Protein AF-A0A6G1YXM5-F1 (afdb_monomer)

Sequence (103 aa):
MVIELDIRIPTVDPIKCIARIANQINLNQKIKQKAIKIMNAAIKSALSAGKSPMGLAASTLYLSCLINGCNNMGQTVFAQTAGVTEVTIRNICKNLRNHLDLS

Structure (mmCIF, N/CA/C/O backbone):
data_AF-A0A6G1YXM5-F1
#
_entry.id   AF-A0A6G1YXM5-F1
#
loop_
_atom_site.group_PDB
_atom_site.id
_atom_site.type_symbol
_atom_site.label_atom_id
_atom_site.label_alt_id
_atom_site.label_comp_id
_atom_site.label_asym_id
_atom_site.label_entity_id
_atom_site.label_seq_id
_atom_site.pdbx_PDB_ins_code
_atom_site.Cartn_x
_atom_site.Cartn_y
_atom_site.Cartn_z
_atom_site.occupancy
_atom_site.B_iso_or_equiv
_atom_site.auth_seq_id
_atom_site.auth_comp_id
_atom_site.auth_asym_id
_atom_site.auth_atom_id
_atom_site.pdbx_PDB_model_num
ATOM 1 N N . MET A 1 1 ? 1.327 -17.313 -41.914 1.00 38.84 1 MET A N 1
ATOM 2 C CA . MET A 1 1 ? 2.023 -16.145 -41.340 1.00 38.84 1 MET A CA 1
ATOM 3 C C . MET A 1 1 ? 1.182 -15.678 -40.170 1.00 38.84 1 MET A C 1
ATOM 5 O O . MET A 1 1 ? 0.130 -15.089 -40.377 1.00 38.84 1 MET A O 1
ATOM 9 N N . VAL A 1 2 ? 1.536 -16.133 -38.971 1.00 46.56 2 VAL A N 1
ATOM 10 C CA . VAL A 1 2 ? 0.750 -15.885 -37.760 1.00 46.56 2 VAL A CA 1
ATOM 11 C C . VAL A 1 2 ? 1.106 -14.479 -37.299 1.00 46.56 2 VAL A C 1
ATOM 13 O O . VAL A 1 2 ? 2.273 -14.195 -37.050 1.00 46.56 2 VAL A O 1
ATOM 16 N N . ILE A 1 3 ? 0.126 -13.583 -37.286 1.00 52.47 3 ILE A N 1
ATOM 17 C CA . ILE A 1 3 ? 0.276 -12.252 -36.708 1.00 52.47 3 ILE A CA 1
ATOM 18 C C . ILE A 1 3 ? 0.219 -12.493 -35.201 1.00 52.47 3 ILE A C 1
ATOM 20 O O . ILE A 1 3 ? -0.853 -12.781 -34.669 1.00 52.47 3 ILE A O 1
ATOM 24 N N . GLU A 1 4 ? 1.374 -12.492 -34.536 1.00 40.75 4 GLU A N 1
ATOM 25 C CA . GLU A 1 4 ? 1.427 -12.499 -33.078 1.00 40.75 4 GLU A CA 1
ATOM 26 C C . GLU A 1 4 ? 0.716 -11.238 -32.594 1.00 40.75 4 GLU A C 1
ATOM 28 O O . GLU A 1 4 ? 1.189 -10.111 -32.738 1.00 40.75 4 GLU A O 1
ATOM 33 N N . LEU A 1 5 ? -0.498 -11.445 -32.100 1.00 46.72 5 LEU A N 1
ATOM 34 C CA . LEU A 1 5 ? -1.280 -10.439 -31.422 1.00 46.72 5 LEU A CA 1
ATOM 35 C C . LEU A 1 5 ? -0.477 -10.065 -30.172 1.00 46.72 5 LEU A C 1
ATOM 37 O O . LEU A 1 5 ? -0.444 -10.830 -29.210 1.00 46.72 5 LEU A O 1
ATOM 41 N N . ASP A 1 6 ? 0.205 -8.918 -30.223 1.00 38.16 6 ASP A N 1
ATOM 42 C CA . ASP A 1 6 ? 0.853 -8.229 -29.101 1.00 38.16 6 ASP A CA 1
ATOM 43 C C . ASP A 1 6 ? -0.250 -7.816 -28.112 1.00 38.16 6 ASP A C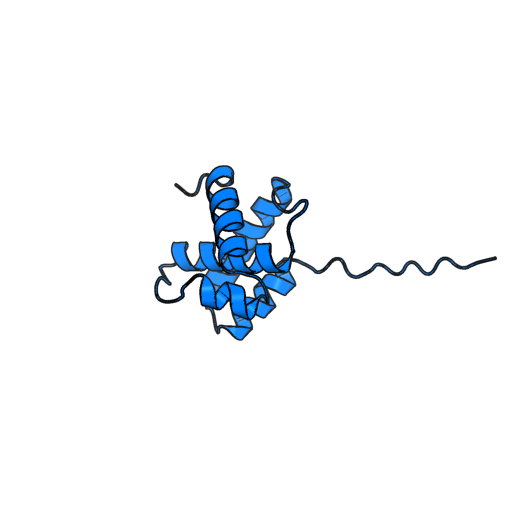 1
ATOM 45 O O . ASP A 1 6 ? -0.640 -6.654 -27.971 1.00 38.16 6 ASP A O 1
ATOM 49 N N . ILE A 1 7 ? -0.859 -8.818 -27.472 1.00 35.69 7 ILE A N 1
ATOM 50 C CA . ILE A 1 7 ? -1.694 -8.641 -26.302 1.00 35.69 7 ILE A CA 1
ATOM 51 C C . ILE A 1 7 ? -0.706 -8.222 -25.224 1.00 35.69 7 ILE A C 1
ATOM 53 O O . ILE A 1 7 ? -0.209 -9.039 -24.447 1.00 35.69 7 ILE A O 1
ATOM 57 N N . ARG A 1 8 ? -0.425 -6.918 -25.159 1.00 35.69 8 ARG A N 1
ATOM 58 C CA . ARG A 1 8 ? 0.011 -6.286 -23.921 1.00 35.69 8 ARG A CA 1
ATOM 59 C C . ARG A 1 8 ? -1.112 -6.516 -22.927 1.00 35.69 8 ARG A C 1
ATOM 61 O O . ARG A 1 8 ? -2.024 -5.701 -22.807 1.00 35.69 8 ARG A O 1
ATOM 68 N N . ILE A 1 9 ? -1.070 -7.659 -22.243 1.00 42.31 9 ILE A N 1
ATOM 69 C CA . ILE A 1 9 ? -1.803 -7.880 -21.004 1.00 42.31 9 ILE A CA 1
ATOM 70 C C . ILE A 1 9 ? -1.535 -6.606 -20.204 1.00 42.31 9 ILE A C 1
ATOM 72 O O . ILE A 1 9 ? -0.359 -6.315 -19.965 1.00 42.31 9 ILE A O 1
ATOM 76 N N . PRO A 1 10 ? -2.545 -5.778 -19.887 1.00 42.41 10 PRO A N 1
ATOM 77 C CA . PRO A 1 10 ? -2.284 -4.525 -19.212 1.00 42.41 10 PRO A CA 1
ATOM 78 C C . PRO A 1 10 ? -1.660 -4.899 -17.876 1.00 42.41 10 PRO A C 1
ATOM 80 O O . PRO A 1 10 ? -2.341 -5.413 -16.990 1.00 42.41 10 PRO A O 1
ATOM 83 N N . THR A 1 11 ? -0.346 -4.705 -17.754 1.00 53.22 11 THR A N 1
ATOM 84 C CA . THR A 1 11 ? 0.366 -4.830 -16.490 1.00 53.22 11 THR A CA 1
ATOM 85 C C . THR A 1 11 ? -0.375 -3.903 -15.550 1.00 53.22 11 THR A C 1
ATOM 87 O O . THR A 1 11 ? -0.377 -2.689 -15.764 1.00 53.22 11 THR A O 1
ATOM 90 N N . VAL A 1 12 ? -1.136 -4.478 -14.621 1.00 64.81 12 VAL A N 1
ATOM 91 C CA . VAL A 1 12 ? -2.079 -3.724 -13.803 1.00 64.81 12 VAL A CA 1
ATOM 92 C C . VAL A 1 12 ? -1.305 -2.606 -13.121 1.00 64.81 12 VAL A C 1
ATOM 94 O O . VAL A 1 12 ? -0.422 -2.873 -12.310 1.00 64.81 12 VAL A O 1
ATOM 97 N N . ASP A 1 13 ? -1.617 -1.365 -13.492 1.00 79.25 13 ASP A N 1
ATOM 98 C CA . ASP A 1 13 ? -0.904 -0.196 -12.995 1.00 79.25 13 ASP A CA 1
ATOM 99 C C . ASP A 1 13 ? -1.086 -0.116 -11.467 1.00 79.25 13 ASP A C 1
ATOM 101 O O . ASP A 1 13 ? -2.219 0.053 -10.990 1.00 79.25 13 ASP A O 1
ATOM 105 N N . PRO A 1 14 ? -0.002 -0.229 -10.676 1.00 80.31 14 PRO A N 1
ATOM 106 C CA . PRO A 1 14 ? -0.081 -0.178 -9.221 1.00 80.31 14 PRO A CA 1
ATOM 107 C C . PRO A 1 14 ? -0.722 1.120 -8.708 1.00 80.31 14 PRO A C 1
ATOM 109 O O . PRO A 1 14 ? -1.390 1.112 -7.672 1.00 80.31 14 PRO A O 1
ATOM 112 N N . ILE A 1 15 ? -0.583 2.226 -9.448 1.00 85.81 15 ILE A N 1
ATOM 113 C CA . ILE A 1 15 ? -1.206 3.517 -9.134 1.00 85.81 15 ILE A CA 1
ATOM 114 C C . ILE A 1 15 ? -2.726 3.438 -9.319 1.00 85.81 15 ILE A C 1
ATOM 116 O O . ILE A 1 15 ? -3.477 3.956 -8.487 1.00 85.81 15 ILE A O 1
ATOM 120 N N . LYS A 1 16 ? -3.211 2.735 -10.351 1.00 88.62 16 LYS A N 1
ATOM 121 C CA . LYS A 1 16 ? -4.652 2.495 -10.536 1.00 88.62 16 LYS A CA 1
ATOM 122 C C . LYS A 1 16 ? -5.222 1.620 -9.421 1.00 88.62 16 LYS A C 1
ATOM 124 O O . LYS A 1 16 ? -6.321 1.899 -8.944 1.00 88.62 16 LYS A O 1
ATOM 129 N N . CYS A 1 17 ? -4.475 0.620 -8.946 1.00 90.19 17 CYS A N 1
ATOM 130 C CA . CYS A 1 17 ? -4.876 -0.179 -7.782 1.00 90.19 17 CYS A CA 1
ATOM 131 C C . CYS A 1 17 ? -5.028 0.679 -6.522 1.00 90.19 17 CYS A C 1
ATOM 133 O O . CYS A 1 17 ? -6.030 0.563 -5.818 1.00 90.19 17 CYS A O 1
ATOM 135 N N . ILE A 1 18 ? -4.068 1.573 -6.269 1.00 92.19 18 ILE A N 1
ATOM 136 C CA . ILE A 1 18 ? -4.109 2.539 -5.163 1.00 92.19 18 ILE A CA 1
ATOM 137 C C . ILE A 1 18 ? -5.359 3.410 -5.257 1.00 92.19 18 ILE A C 1
ATOM 139 O O . ILE A 1 18 ? -6.108 3.509 -4.287 1.00 92.19 18 ILE A O 1
ATOM 143 N N . ALA A 1 19 ? -5.601 4.022 -6.420 1.00 90.81 19 ALA A N 1
ATOM 144 C CA . ALA A 1 19 ? -6.753 4.891 -6.628 1.00 90.81 19 ALA A CA 1
ATOM 145 C C . ALA A 1 19 ? -8.073 4.139 -6.415 1.00 90.81 19 ALA A C 1
ATOM 147 O O . ALA A 1 19 ? -8.965 4.649 -5.739 1.00 90.81 19 ALA A O 1
ATOM 148 N N 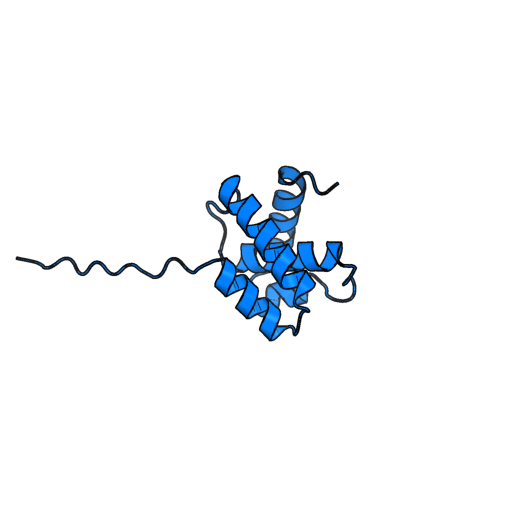. ARG A 1 20 ? -8.172 2.905 -6.926 1.00 90.94 20 ARG A N 1
ATOM 149 C CA . ARG A 1 20 ? -9.354 2.053 -6.767 1.00 90.94 20 ARG A CA 1
ATOM 150 C C . ARG A 1 20 ? -9.654 1.767 -5.298 1.00 90.94 20 ARG A C 1
ATOM 152 O O . ARG A 1 20 ? -10.744 2.096 -4.842 1.00 90.94 20 ARG A O 1
ATOM 159 N N . ILE A 1 21 ? -8.679 1.233 -4.559 1.00 91.81 21 ILE A N 1
ATOM 160 C CA . ILE A 1 21 ? -8.847 0.903 -3.136 1.00 91.81 21 ILE A CA 1
ATOM 161 C C . ILE A 1 21 ? -9.188 2.176 -2.360 1.00 91.81 21 ILE A C 1
ATOM 163 O O . ILE A 1 21 ? -10.167 2.212 -1.626 1.00 91.81 21 ILE A O 1
ATOM 167 N N . ALA A 1 22 ? -8.438 3.259 -2.573 1.00 92.12 22 ALA A N 1
ATOM 168 C CA . ALA A 1 22 ? -8.646 4.506 -1.851 1.00 92.12 22 ALA A CA 1
ATOM 169 C C . ALA A 1 22 ? -10.025 5.133 -2.081 1.00 92.12 22 ALA A C 1
ATOM 171 O O . ALA A 1 22 ? -10.563 5.755 -1.169 1.00 92.12 22 ALA 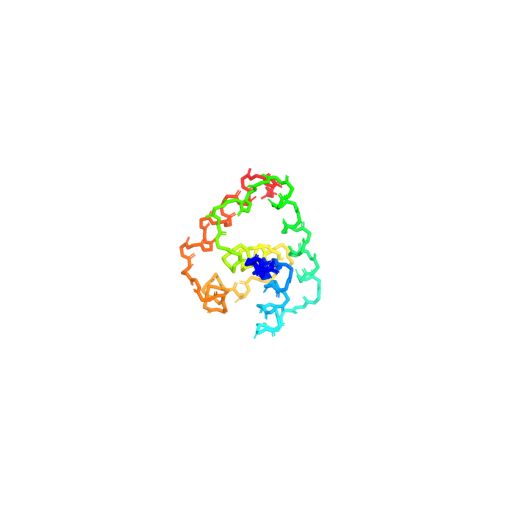A O 1
ATOM 172 N N . ASN A 1 23 ? -10.583 4.995 -3.285 1.00 91.81 23 ASN A N 1
ATOM 173 C CA . ASN A 1 23 ? -11.937 5.449 -3.583 1.00 91.81 23 ASN A CA 1
ATOM 174 C C . ASN A 1 23 ? -12.983 4.570 -2.884 1.00 91.81 23 ASN A C 1
ATOM 176 O O . ASN A 1 23 ? -13.930 5.107 -2.326 1.00 91.81 23 ASN A O 1
ATOM 180 N N . GLN A 1 24 ? -12.791 3.247 -2.851 1.00 91.38 24 GLN A N 1
ATOM 181 C CA . GLN A 1 24 ? -13.725 2.320 -2.197 1.00 91.38 24 GLN A CA 1
ATOM 182 C C . GLN A 1 24 ? -13.856 2.564 -0.688 1.00 91.38 24 GLN A C 1
ATOM 184 O O . GLN A 1 24 ? -14.946 2.429 -0.144 1.00 91.38 24 GLN A O 1
ATOM 189 N N . ILE A 1 25 ? -12.768 2.958 -0.020 1.00 90.19 25 ILE A N 1
ATOM 190 C CA . ILE A 1 25 ? -12.763 3.262 1.422 1.00 90.19 25 ILE A CA 1
ATOM 191 C C . ILE A 1 25 ? -12.766 4.767 1.729 1.00 90.19 25 ILE A C 1
ATOM 193 O O . ILE A 1 25 ? -12.466 5.169 2.849 1.00 90.19 25 ILE A O 1
A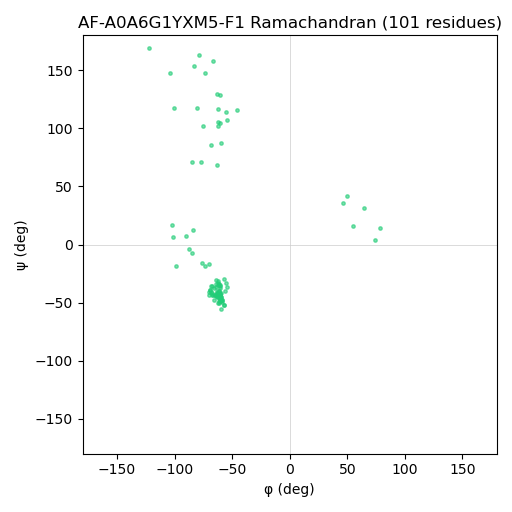TOM 197 N N . ASN A 1 26 ? -13.112 5.605 0.742 1.00 89.19 26 ASN A N 1
ATOM 198 C CA . ASN A 1 26 ? -13.265 7.061 0.877 1.00 89.19 26 ASN A CA 1
ATOM 199 C C . ASN A 1 26 ? -12.077 7.772 1.554 1.00 89.19 26 ASN A C 1
ATOM 201 O O . ASN A 1 26 ? -12.243 8.681 2.367 1.00 89.19 26 ASN A O 1
ATOM 205 N N . LEU A 1 27 ? -10.850 7.378 1.209 1.00 89.06 27 LEU A N 1
ATOM 206 C CA . LEU A 1 27 ? -9.656 8.026 1.743 1.00 89.06 27 LEU A CA 1
ATOM 207 C C . LEU A 1 27 ? -9.426 9.403 1.123 1.00 89.06 27 LEU A C 1
ATOM 209 O O . LEU A 1 27 ? -9.678 9.642 -0.062 1.00 89.06 27 LEU A O 1
ATOM 213 N N . ASN A 1 28 ? -8.863 10.300 1.931 1.00 89.25 28 ASN A N 1
ATOM 214 C CA . ASN A 1 28 ? -8.541 11.650 1.495 1.00 89.25 28 ASN A CA 1
ATOM 215 C C . ASN A 1 28 ? -7.429 11.667 0.419 1.00 89.25 28 ASN A C 1
ATOM 217 O O . ASN A 1 28 ? -6.612 10.748 0.282 1.00 89.25 28 ASN A O 1
ATOM 221 N N . GLN A 1 29 ? -7.379 12.756 -0.351 1.00 89.69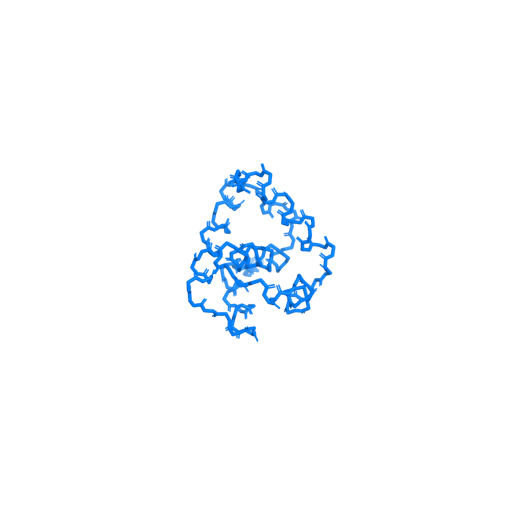 29 GLN A N 1
ATOM 222 C CA . GLN A 1 29 ? -6.404 12.930 -1.433 1.00 89.69 29 GLN A CA 1
ATOM 223 C C . GLN A 1 29 ? -4.952 12.933 -0.921 1.00 89.69 29 GLN A C 1
ATOM 225 O O . GLN A 1 29 ? -4.052 12.436 -1.599 1.00 89.69 29 GLN A O 1
ATOM 230 N N . LYS A 1 30 ? -4.721 13.448 0.294 1.00 90.69 30 LYS A N 1
ATOM 231 C CA . LYS A 1 30 ? -3.397 13.512 0.932 1.00 90.69 30 LYS A CA 1
ATOM 232 C C . LYS A 1 30 ? -2.803 12.111 1.146 1.00 90.69 30 LYS A C 1
ATOM 234 O O . LYS A 1 30 ? -1.643 11.874 0.807 1.00 90.69 30 LYS A O 1
ATOM 239 N N . ILE A 1 31 ? -3.615 11.163 1.617 1.00 91.50 31 ILE A N 1
ATOM 240 C CA . ILE A 1 31 ? -3.246 9.756 1.813 1.00 91.50 31 ILE A CA 1
ATOM 241 C C . ILE A 1 31 ? -2.985 9.086 0.466 1.00 91.50 31 ILE A C 1
ATOM 243 O O . ILE A 1 31 ? -1.971 8.401 0.325 1.00 91.50 31 ILE A O 1
ATOM 247 N N . LYS A 1 32 ? -3.828 9.327 -0.548 1.00 91.75 32 LYS A N 1
ATOM 248 C CA . LYS A 1 32 ? -3.609 8.806 -1.911 1.00 91.75 32 LYS A CA 1
ATOM 249 C C . LYS A 1 32 ? -2.260 9.253 -2.468 1.00 91.75 32 LYS A C 1
ATOM 251 O O . LYS A 1 32 ? -1.452 8.419 -2.864 1.00 91.75 32 LYS A O 1
ATOM 256 N N . GLN A 1 33 ? -1.975 10.554 -2.437 1.00 92.19 33 GLN A N 1
ATOM 257 C CA . GLN A 1 33 ? -0.716 11.097 -2.952 1.00 92.19 33 GLN A CA 1
ATOM 258 C C . GLN A 1 33 ? 0.505 10.527 -2.228 1.00 92.19 33 GLN A C 1
ATOM 260 O O . GLN A 1 33 ? 1.498 10.171 -2.864 1.00 92.19 33 GLN A O 1
ATOM 265 N N . LYS A 1 34 ? 0.450 10.412 -0.897 1.00 92.38 34 LYS A N 1
ATOM 266 C CA . LYS A 1 34 ? 1.553 9.831 -0.125 1.00 92.38 34 LYS A CA 1
ATOM 267 C C . LYS A 1 34 ? 1.707 8.328 -0.401 1.00 92.38 34 LYS A C 1
ATOM 269 O O . LYS A 1 34 ? 2.841 7.875 -0.528 1.00 92.38 34 LYS A O 1
ATOM 274 N N . ALA A 1 35 ? 0.618 7.586 -0.611 1.00 93.00 35 ALA A N 1
ATOM 275 C CA . ALA A 1 35 ? 0.669 6.177 -1.005 1.00 93.00 35 ALA A CA 1
ATOM 276 C C . ALA A 1 35 ? 1.335 5.990 -2.377 1.00 93.00 35 ALA A C 1
ATOM 278 O O . ALA A 1 35 ? 2.192 5.124 -2.523 1.00 93.00 35 ALA A O 1
ATOM 279 N N . ILE A 1 36 ? 1.025 6.853 -3.353 1.00 92.31 36 ILE A N 1
ATOM 280 C CA . ILE A 1 36 ? 1.674 6.852 -4.677 1.00 92.31 36 ILE A CA 1
ATOM 281 C C . ILE A 1 36 ? 3.184 7.087 -4.544 1.00 92.31 36 ILE A C 1
ATOM 283 O O . ILE A 1 36 ? 3.973 6.395 -5.184 1.00 92.31 36 ILE A O 1
ATOM 287 N N . LYS A 1 37 ? 3.614 8.014 -3.676 1.00 91.75 37 LYS A N 1
ATOM 288 C CA . LYS A 1 37 ? 5.047 8.247 -3.414 1.00 91.75 37 LYS A CA 1
ATOM 289 C C . LYS A 1 37 ? 5.736 7.001 -2.845 1.00 91.75 37 LYS A C 1
ATOM 291 O O . LYS A 1 37 ? 6.811 6.645 -3.318 1.00 91.75 37 LYS A O 1
ATOM 296 N N . ILE A 1 38 ? 5.107 6.330 -1.877 1.00 90.88 38 ILE A N 1
ATOM 297 C CA . ILE A 1 38 ? 5.627 5.088 -1.277 1.00 90.88 38 ILE A CA 1
ATOM 298 C C . ILE A 1 38 ? 5.691 3.972 -2.328 1.00 90.88 38 ILE A C 1
ATOM 300 O O . ILE A 1 38 ? 6.698 3.280 -2.423 1.00 90.88 38 ILE A O 1
ATOM 304 N N . MET A 1 39 ? 4.650 3.819 -3.147 1.00 90.38 39 MET A N 1
ATOM 305 C CA . MET A 1 39 ? 4.606 2.833 -4.229 1.00 90.38 39 MET A CA 1
ATOM 306 C C . MET A 1 39 ? 5.716 3.061 -5.252 1.00 90.38 39 MET A C 1
ATOM 308 O O . MET A 1 39 ? 6.433 2.127 -5.591 1.00 90.38 39 MET A O 1
ATOM 312 N N . ASN A 1 40 ? 5.917 4.302 -5.695 1.00 89.69 40 ASN A N 1
ATOM 313 C CA . ASN A 1 40 ? 6.996 4.634 -6.621 1.00 89.69 40 ASN A CA 1
ATOM 314 C C . ASN A 1 40 ? 8.375 4.326 -6.027 1.00 89.69 40 ASN A C 1
ATOM 316 O O . ASN A 1 40 ? 9.239 3.815 -6.734 1.00 89.69 40 ASN A O 1
ATOM 320 N N . ALA A 1 41 ? 8.583 4.597 -4.736 1.00 88.38 41 ALA A N 1
ATOM 321 C CA . ALA A 1 41 ? 9.816 4.218 -4.053 1.00 88.38 41 ALA A CA 1
ATOM 322 C C . ALA A 1 41 ? 9.977 2.687 -3.987 1.00 88.38 41 ALA A C 1
ATOM 324 O O . ALA A 1 41 ? 11.034 2.168 -4.323 1.00 88.38 41 ALA A O 1
ATOM 325 N N . ALA A 1 42 ? 8.908 1.948 -3.675 1.00 87.19 42 ALA A N 1
ATOM 326 C CA . ALA A 1 42 ? 8.923 0.486 -3.649 1.00 87.19 42 ALA A CA 1
ATOM 327 C C . ALA A 1 42 ? 9.195 -0.144 -5.029 1.00 87.19 42 ALA A C 1
ATOM 329 O O . ALA A 1 42 ? 9.880 -1.162 -5.115 1.00 87.19 42 ALA A O 1
ATOM 330 N N . ILE A 1 43 ? 8.683 0.457 -6.108 1.00 84.94 43 ILE A N 1
ATOM 331 C CA . ILE A 1 43 ? 8.968 0.045 -7.489 1.00 84.94 43 ILE A CA 1
ATOM 332 C C . ILE A 1 43 ? 10.444 0.291 -7.815 1.00 84.94 43 ILE A C 1
ATOM 334 O O . ILE A 1 43 ? 11.113 -0.621 -8.294 1.00 84.94 43 ILE A O 1
ATOM 338 N N . LYS A 1 44 ? 10.970 1.482 -7.497 1.00 85.12 44 LYS A N 1
ATOM 339 C CA . LYS A 1 44 ? 12.384 1.832 -7.722 1.00 85.12 44 LYS A CA 1
ATOM 340 C C . LYS A 1 44 ? 13.349 0.921 -6.964 1.00 85.12 44 LYS A C 1
ATOM 342 O O . LYS A 1 44 ? 14.385 0.561 -7.503 1.00 85.12 44 LYS A O 1
ATOM 347 N N . SER A 1 45 ? 12.994 0.519 -5.748 1.00 81.25 45 SER A N 1
ATOM 348 C CA . SER A 1 45 ? 13.793 -0.385 -4.912 1.00 81.25 45 SER A CA 1
ATOM 349 C C . SER A 1 45 ? 13.571 -1.873 -5.223 1.00 81.25 45 SER A C 1
ATOM 351 O O . SER A 1 45 ? 13.951 -2.717 -4.419 1.00 81.25 45 SER A O 1
ATOM 353 N N . ALA A 1 46 ? 12.907 -2.211 -6.338 1.00 80.44 46 ALA A N 1
ATOM 354 C CA . ALA A 1 46 ? 12.556 -3.581 -6.736 1.00 80.44 46 ALA A CA 1
ATOM 355 C C . ALA A 1 46 ? 11.760 -4.389 -5.683 1.00 80.44 46 ALA A C 1
ATOM 357 O O . ALA A 1 46 ? 11.587 -5.599 -5.813 1.00 80.44 46 ALA A O 1
ATOM 358 N N . LEU A 1 47 ? 11.178 -3.729 -4.673 1.00 78.00 47 LEU A N 1
ATOM 359 C CA . LEU A 1 47 ? 10.385 -4.370 -3.616 1.00 78.00 47 LEU A CA 1
ATOM 360 C C . LEU A 1 47 ? 9.046 -4.896 -4.127 1.00 78.00 47 LEU A C 1
A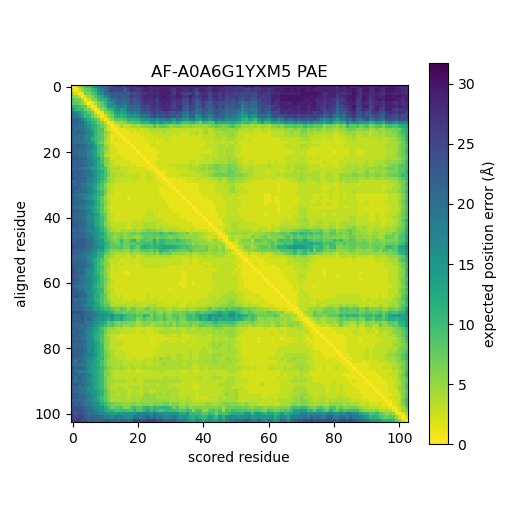TOM 362 O O . LEU A 1 47 ? 8.400 -5.681 -3.436 1.00 78.00 47 LEU A O 1
ATOM 366 N N . SER A 1 48 ? 8.605 -4.434 -5.294 1.00 73.88 48 SER A N 1
ATOM 367 C CA . SER A 1 48 ? 7.377 -4.887 -5.949 1.00 73.88 48 SER A CA 1
ATOM 368 C C . SER A 1 48 ? 7.512 -6.261 -6.619 1.00 73.88 48 SER A C 1
ATOM 370 O O . SER A 1 48 ? 6.494 -6.897 -6.893 1.00 73.88 48 SER A O 1
ATOM 372 N N . ALA A 1 49 ? 8.741 -6.747 -6.838 1.00 71.69 49 ALA A N 1
ATOM 373 C CA . ALA A 1 49 ? 8.997 -8.006 -7.525 1.00 71.69 49 ALA A CA 1
ATOM 374 C C . ALA A 1 49 ? 8.424 -9.205 -6.746 1.00 71.69 49 ALA A C 1
ATOM 376 O O . ALA A 1 49 ? 8.644 -9.352 -5.543 1.00 71.69 49 ALA A O 1
ATOM 377 N N . GLY A 1 50 ? 7.654 -10.053 -7.435 1.00 69.69 50 GLY A N 1
ATOM 378 C CA . GLY A 1 50 ? 7.049 -11.261 -6.861 1.00 69.69 50 GLY A CA 1
ATOM 379 C C . G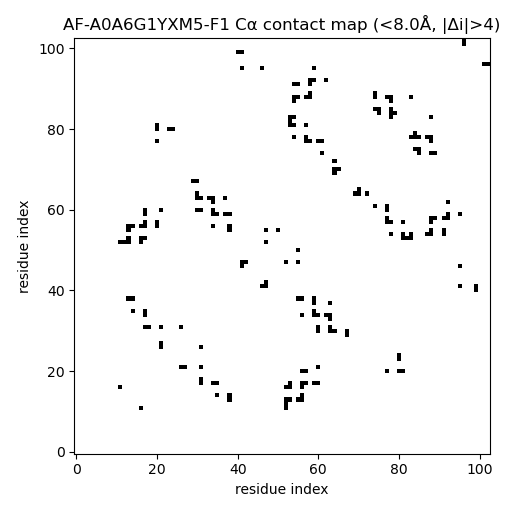LY A 1 50 ? 5.862 -11.025 -5.917 1.00 69.69 50 GLY A C 1
ATOM 380 O O . GLY A 1 50 ? 5.340 -11.984 -5.353 1.00 69.69 50 GLY A O 1
ATOM 381 N N . LYS A 1 51 ? 5.403 -9.777 -5.732 1.00 79.31 51 LYS A N 1
ATOM 382 C CA . LYS A 1 51 ? 4.241 -9.450 -4.887 1.00 79.31 51 LYS A CA 1
ATOM 383 C C . LYS A 1 51 ? 3.010 -9.137 -5.731 1.00 79.31 51 LYS A C 1
ATOM 385 O O . LYS A 1 51 ? 3.103 -8.545 -6.801 1.00 79.31 51 LYS A O 1
ATOM 390 N N . SER A 1 52 ? 1.831 -9.475 -5.207 1.00 83.00 52 SER A N 1
ATOM 391 C CA . SER A 1 52 ? 0.557 -9.098 -5.832 1.00 83.00 52 SER A CA 1
ATOM 392 C C . SER A 1 52 ? 0.421 -7.566 -5.915 1.00 83.00 52 SER A C 1
ATOM 394 O O . SER A 1 52 ? 0.541 -6.906 -4.874 1.00 83.00 52 SER A O 1
ATOM 396 N N . PRO A 1 53 ? 0.103 -6.986 -7.094 1.00 85.50 53 PRO A N 1
ATOM 397 C CA . PRO A 1 53 ? -0.119 -5.546 -7.254 1.00 85.50 53 PRO A CA 1
ATOM 398 C C . PRO A 1 53 ? -1.183 -4.992 -6.300 1.00 85.50 53 PRO A C 1
ATOM 400 O O . PRO A 1 53 ? -1.035 -3.894 -5.768 1.00 85.50 53 PRO A O 1
ATOM 403 N N . MET A 1 54 ? -2.233 -5.775 -6.035 1.00 89.25 54 MET A N 1
ATOM 404 C CA . MET A 1 54 ? -3.309 -5.411 -5.109 1.00 89.25 54 MET A CA 1
ATOM 405 C C . MET A 1 54 ? -2.837 -5.409 -3.654 1.00 89.25 54 MET A C 1
ATOM 407 O O . MET A 1 54 ? -3.111 -4.460 -2.921 1.00 89.25 54 MET A O 1
ATOM 411 N N . GLY A 1 55 ? -2.070 -6.426 -3.250 1.00 90.56 55 GLY A N 1
ATOM 412 C CA . GLY A 1 55 ? -1.484 -6.488 -1.910 1.00 90.56 55 GLY A CA 1
ATOM 413 C C . GLY A 1 55 ? -0.499 -5.344 -1.661 1.00 90.56 55 GLY A C 1
ATOM 414 O O . GLY A 1 55 ? -0.517 -4.728 -0.595 1.00 90.56 55 GLY A O 1
ATOM 415 N N . LEU A 1 56 ? 0.315 -5.004 -2.663 1.00 90.31 56 LEU A N 1
ATOM 416 C CA . LEU A 1 56 ? 1.245 -3.881 -2.590 1.00 90.31 56 LEU A CA 1
ATOM 417 C C . LEU A 1 56 ? 0.510 -2.533 -2.534 1.00 90.31 56 LEU A C 1
ATOM 419 O O . LEU A 1 56 ? 0.841 -1.685 -1.705 1.00 90.31 56 LEU A O 1
ATOM 423 N N . ALA A 1 57 ? -0.524 -2.345 -3.356 1.00 92.19 57 ALA A N 1
ATOM 424 C CA . ALA A 1 57 ? -1.351 -1.141 -3.342 1.00 92.19 57 ALA A CA 1
ATOM 425 C C . ALA A 1 57 ? -2.046 -0.938 -1.991 1.00 92.19 57 ALA A C 1
ATOM 427 O O . ALA A 1 57 ? -1.940 0.136 -1.411 1.00 92.19 57 ALA A O 1
ATOM 428 N N . ALA A 1 58 ? -2.676 -1.976 -1.441 1.00 93.56 58 ALA A N 1
ATOM 429 C CA . ALA A 1 58 ? -3.302 -1.916 -0.123 1.00 93.56 58 ALA A CA 1
ATOM 430 C C . ALA A 1 58 ? -2.301 -1.611 0.997 1.00 93.56 58 ALA A C 1
ATOM 432 O O . ALA A 1 58 ? -2.576 -0.784 1.863 1.00 93.56 58 ALA A O 1
ATOM 433 N N . SER A 1 59 ? -1.119 -2.228 0.957 1.00 93.25 59 SER A N 1
ATOM 434 C CA . SER A 1 59 ? -0.086 -2.044 1.985 1.00 93.25 59 SER A CA 1
ATOM 435 C C . SER A 1 59 ? 0.521 -0.642 1.962 1.00 93.25 59 SER A C 1
ATOM 437 O O . SER A 1 59 ? 0.736 -0.037 3.012 1.00 93.25 59 SER A O 1
ATOM 439 N N . THR A 1 60 ? 0.773 -0.098 0.768 1.00 93.75 60 THR A N 1
ATOM 440 C CA . THR A 1 60 ? 1.258 1.282 0.597 1.00 93.75 60 THR A CA 1
ATOM 441 C C . THR A 1 60 ? 0.195 2.305 0.997 1.00 93.75 60 THR A C 1
ATOM 443 O O . THR A 1 60 ? 0.527 3.315 1.622 1.00 93.75 60 THR A O 1
ATOM 446 N N . LEU A 1 61 ? -1.085 2.018 0.729 1.00 93.25 61 LEU A N 1
ATOM 447 C CA . LEU A 1 61 ? -2.214 2.807 1.222 1.00 93.25 61 LEU A CA 1
ATOM 448 C C . LEU A 1 61 ? -2.290 2.813 2.746 1.00 93.25 61 LEU A C 1
ATOM 450 O O . LEU A 1 61 ? -2.376 3.880 3.345 1.00 93.25 61 LEU A O 1
ATOM 454 N N . TYR A 1 62 ? -2.241 1.632 3.364 1.00 93.25 62 TYR A N 1
ATOM 455 C CA . TYR A 1 62 ? -2.317 1.477 4.811 1.00 93.25 62 TYR A CA 1
ATOM 456 C C . TYR A 1 62 ? -1.157 2.197 5.503 1.00 93.25 62 TYR A C 1
ATOM 458 O O . TYR A 1 62 ? -1.360 2.942 6.457 1.00 93.25 62 TYR A O 1
ATOM 466 N N . LEU A 1 63 ? 0.062 2.064 4.975 1.00 91.50 63 LEU A N 1
ATOM 467 C CA . LEU A 1 63 ? 1.225 2.762 5.515 1.00 91.50 63 LEU A CA 1
ATOM 468 C C . LEU A 1 63 ? 1.083 4.286 5.396 1.00 91.50 63 LEU A C 1
ATOM 470 O O . LEU A 1 63 ? 1.366 5.012 6.344 1.00 91.50 63 LEU A O 1
ATOM 474 N N . SER A 1 64 ? 0.584 4.771 4.258 1.00 92.38 64 SER A N 1
ATOM 475 C CA . SER A 1 64 ? 0.261 6.186 4.067 1.00 92.38 64 SER A CA 1
ATOM 476 C C . SER A 1 64 ? -0.818 6.678 5.042 1.00 92.38 64 SER A C 1
ATOM 478 O O . SER A 1 64 ? -0.709 7.779 5.580 1.00 92.38 64 SER A O 1
ATOM 480 N N . CYS A 1 65 ? -1.835 5.854 5.296 1.00 91.56 65 CYS A N 1
ATOM 481 C CA . CYS A 1 65 ? -2.916 6.102 6.248 1.00 91.56 65 CYS A CA 1
ATOM 482 C C . CYS A 1 65 ? -2.354 6.318 7.661 1.00 91.56 65 CYS A C 1
ATOM 484 O O . CYS A 1 65 ? -2.630 7.348 8.276 1.00 91.56 65 CYS A O 1
ATOM 486 N N . LEU A 1 66 ? -1.473 5.420 8.116 1.00 89.19 66 LEU A N 1
ATOM 487 C CA . LEU A 1 66 ? -0.791 5.531 9.409 1.00 89.19 66 LEU A CA 1
ATOM 488 C C . LEU A 1 66 ? 0.071 6.796 9.517 1.00 89.19 66 LEU A C 1
ATOM 490 O O . LEU A 1 66 ? -0.011 7.512 10.507 1.00 89.19 66 LEU A O 1
ATOM 494 N N . ILE A 1 67 ? 0.856 7.116 8.482 1.00 89.00 67 ILE A N 1
ATOM 495 C CA . ILE A 1 67 ? 1.711 8.319 8.468 1.00 89.00 67 ILE A CA 1
ATOM 496 C C . ILE A 1 67 ? 0.879 9.609 8.550 1.00 89.00 67 ILE A C 1
ATOM 498 O O . ILE A 1 67 ? 1.333 10.612 9.092 1.00 89.00 67 ILE A O 1
ATOM 502 N N . ASN A 1 68 ? -0.340 9.607 8.006 1.00 87.75 68 ASN A N 1
ATOM 503 C CA . ASN A 1 68 ? -1.240 10.761 8.045 1.00 87.75 68 ASN A CA 1
ATOM 504 C C . ASN A 1 68 ? -2.159 10.779 9.282 1.00 87.75 68 ASN A C 1
ATOM 506 O O . ASN A 1 68 ? -3.046 11.628 9.344 1.00 87.75 68 ASN A O 1
ATOM 510 N N . GLY A 1 69 ? -1.964 9.875 10.250 1.00 83.38 69 GLY A N 1
ATOM 511 C CA . GLY A 1 69 ? -2.735 9.831 11.498 1.00 83.38 69 GLY A CA 1
ATOM 512 C C . GLY A 1 69 ? -4.127 9.203 11.377 1.00 83.38 69 GLY A C 1
ATOM 513 O O . GLY A 1 69 ? -4.944 9.333 12.286 1.00 83.38 69 GLY A O 1
ATOM 514 N N . CYS A 1 70 ? -4.425 8.506 10.279 1.00 79.69 70 CYS A N 1
ATOM 515 C CA . CYS A 1 70 ? -5.686 7.785 10.103 1.00 79.69 70 CYS A CA 1
ATOM 516 C C . CYS A 1 70 ? -5.598 6.386 10.733 1.00 79.69 70 CYS A C 1
ATOM 518 O O . CYS A 1 70 ? -5.535 5.366 10.046 1.00 79.69 70 CYS A O 1
ATOM 520 N N . ASN A 1 71 ? -5.578 6.360 12.066 1.00 76.31 71 ASN A N 1
ATOM 521 C CA . ASN A 1 71 ? -5.390 5.146 12.871 1.00 76.31 71 ASN A CA 1
ATOM 522 C C . ASN A 1 71 ? -6.697 4.369 13.108 1.00 76.31 71 ASN A C 1
ATOM 524 O O . ASN A 1 71 ? -6.677 3.269 13.651 1.00 76.31 71 ASN A O 1
ATOM 528 N N . ASN A 1 72 ? -7.834 4.941 12.709 1.00 80.06 72 ASN A N 1
ATOM 529 C CA . ASN A 1 72 ? -9.162 4.346 12.850 1.00 80.06 72 ASN A CA 1
ATOM 530 C C . ASN A 1 72 ? -9.429 3.198 11.861 1.00 80.06 72 ASN A C 1
ATOM 532 O O . ASN A 1 72 ? -10.340 2.407 12.087 1.00 80.06 72 ASN A O 1
ATOM 536 N N . MET A 1 73 ? -8.653 3.088 10.777 1.00 83.75 73 MET A N 1
ATOM 537 C CA . MET A 1 73 ? -8.791 2.011 9.795 1.00 83.75 73 MET A CA 1
ATOM 538 C C . MET A 1 73 ? -7.740 0.916 10.021 1.00 83.75 73 MET A C 1
ATOM 540 O O . MET A 1 73 ? -6.537 1.144 9.888 1.00 83.75 73 MET A O 1
ATOM 544 N N . GLY A 1 74 ? -8.200 -0.298 10.334 1.00 88.00 74 GLY A N 1
ATOM 545 C CA . GLY A 1 74 ? -7.343 -1.474 10.520 1.00 88.00 74 GLY A CA 1
ATOM 546 C C . GLY A 1 74 ? -6.887 -2.121 9.207 1.00 88.00 74 GLY A C 1
ATOM 547 O O . GLY A 1 74 ? -7.491 -1.914 8.156 1.00 88.00 74 GLY A O 1
ATOM 548 N N . GLN A 1 75 ? -5.848 -2.966 9.270 1.00 90.31 75 GLN A N 1
ATOM 549 C CA . GLN A 1 75 ? -5.309 -3.704 8.108 1.00 90.31 75 GLN A CA 1
ATOM 550 C C . GLN A 1 75 ? -6.379 -4.543 7.397 1.00 90.31 75 GLN A C 1
ATOM 552 O O . GLN A 1 75 ? -6.352 -4.663 6.173 1.00 90.31 75 GLN A O 1
ATOM 557 N N . THR A 1 76 ? -7.346 -5.067 8.153 1.00 91.88 76 THR A N 1
ATOM 558 C CA . THR A 1 76 ? -8.471 -5.869 7.660 1.00 91.88 76 THR A CA 1
ATOM 559 C C . THR A 1 76 ? -9.288 -5.132 6.593 1.00 91.88 76 THR A C 1
ATOM 561 O O . THR A 1 76 ? -9.627 -5.732 5.578 1.00 91.88 76 THR A O 1
ATOM 564 N N . VAL A 1 77 ? -9.522 -3.823 6.753 1.00 92.38 77 VAL A N 1
ATOM 565 C CA . VAL A 1 77 ? -10.290 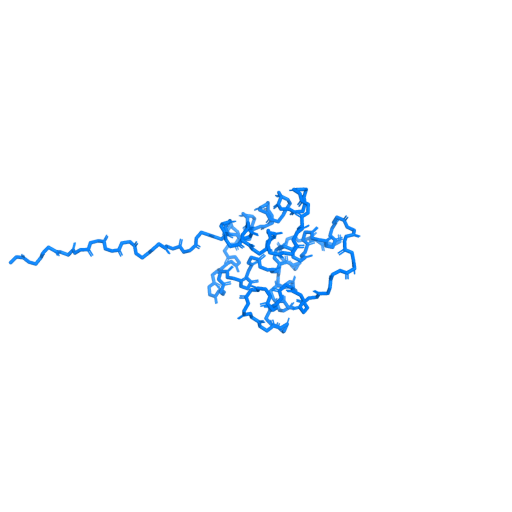-3.001 5.795 1.00 92.38 77 VAL A CA 1
ATOM 566 C C . VAL A 1 77 ? -9.589 -2.943 4.435 1.00 92.38 77 VAL A C 1
ATOM 568 O O . VAL A 1 77 ? -10.202 -3.150 3.386 1.00 92.38 77 VAL A O 1
ATOM 571 N N . PHE A 1 78 ? -8.275 -2.714 4.443 1.00 92.75 78 PHE A N 1
ATOM 572 C CA . PHE A 1 78 ? -7.465 -2.659 3.225 1.00 92.75 78 PHE A CA 1
ATOM 573 C C . PHE A 1 78 ? -7.335 -4.039 2.580 1.00 92.75 78 PHE A C 1
ATOM 575 O O . PHE A 1 78 ? -7.402 -4.150 1.358 1.00 92.75 78 PHE A O 1
ATOM 582 N N . ALA A 1 79 ? -7.184 -5.086 3.396 1.00 92.69 79 ALA A N 1
ATOM 583 C CA . ALA A 1 79 ? -7.094 -6.466 2.940 1.00 92.69 79 ALA A CA 1
ATOM 584 C C . ALA A 1 79 ? -8.378 -6.901 2.214 1.00 92.69 79 ALA A C 1
ATOM 586 O O . ALA A 1 79 ? -8.312 -7.341 1.067 1.00 92.69 79 ALA A O 1
ATOM 587 N N . GLN A 1 80 ? -9.542 -6.673 2.830 1.00 92.69 80 GLN A N 1
ATOM 588 C CA . GLN A 1 80 ? -10.855 -6.976 2.253 1.00 92.69 80 GLN A CA 1
ATOM 589 C C . GLN A 1 80 ? -11.094 -6.213 0.949 1.00 92.69 80 GLN A C 1
ATOM 591 O O . GLN A 1 80 ? -11.435 -6.818 -0.065 1.00 92.69 80 GLN A O 1
ATOM 596 N N . THR A 1 81 ? -10.842 -4.901 0.948 1.00 92.38 81 THR A N 1
ATOM 597 C CA . THR A 1 81 ? -11.018 -4.055 -0.246 1.00 92.38 81 THR A CA 1
ATOM 598 C C . THR A 1 81 ? -10.120 -4.510 -1.395 1.00 92.38 81 THR A C 1
ATOM 600 O O . THR A 1 81 ? -10.504 -4.456 -2.563 1.00 92.38 81 THR A O 1
ATOM 603 N N . ALA A 1 82 ? -8.917 -4.988 -1.072 1.00 91.06 82 ALA A N 1
ATOM 604 C CA . ALA A 1 82 ? -7.970 -5.458 -2.064 1.00 91.06 82 ALA A CA 1
ATOM 605 C C . ALA A 1 82 ? -8.114 -6.937 -2.449 1.00 91.06 82 ALA A C 1
ATOM 607 O O . ALA A 1 82 ? -7.392 -7.389 -3.339 1.00 91.06 82 ALA A O 1
ATOM 608 N N . GLY A 1 83 ? -9.023 -7.680 -1.811 1.00 91.25 83 GLY A N 1
ATOM 609 C CA . GLY A 1 83 ? -9.193 -9.115 -2.035 1.00 91.25 83 GLY A CA 1
ATOM 610 C C . GLY A 1 83 ? -7.971 -9.940 -1.619 1.00 91.25 83 GLY A C 1
ATOM 611 O O . GLY A 1 83 ? -7.664 -10.947 -2.250 1.00 91.25 83 GLY A O 1
ATOM 612 N N . VAL A 1 84 ? -7.237 -9.496 -0.596 1.00 92.00 84 VAL A N 1
ATOM 613 C CA . VAL A 1 84 ? -6.068 -10.199 -0.049 1.00 92.00 84 VAL A CA 1
ATOM 614 C C . VAL A 1 84 ? -6.260 -10.486 1.434 1.00 92.00 84 VAL A C 1
ATOM 616 O O . VAL A 1 84 ? -7.171 -9.974 2.079 1.00 92.00 84 VAL A O 1
ATOM 619 N N . THR A 1 85 ? -5.381 -11.305 2.002 1.00 91.88 85 THR A N 1
ATOM 620 C CA . THR A 1 85 ? -5.422 -11.604 3.436 1.00 91.88 85 THR A CA 1
ATOM 621 C C . THR A 1 85 ? -4.725 -10.519 4.255 1.00 91.88 85 THR A C 1
ATOM 623 O O . THR A 1 85 ? -3.789 -9.862 3.792 1.00 91.88 85 THR A O 1
ATOM 626 N N . GLU A 1 86 ? -5.132 -10.361 5.513 1.00 91.69 86 GLU A N 1
ATOM 627 C CA . GLU A 1 86 ? -4.483 -9.420 6.430 1.00 91.69 86 GLU A CA 1
ATOM 628 C C . GLU A 1 86 ? -2.997 -9.757 6.645 1.00 91.69 86 GLU A C 1
ATOM 630 O O . GLU A 1 86 ? -2.154 -8.862 6.703 1.00 91.69 86 GLU A O 1
ATOM 635 N N . VAL A 1 87 ? -2.643 -11.048 6.681 1.00 91.25 87 VAL A N 1
ATOM 636 C CA . VAL A 1 87 ? -1.242 -11.490 6.801 1.00 91.25 87 VAL A CA 1
ATOM 637 C C . VAL A 1 87 ? -0.399 -11.076 5.592 1.00 91.25 87 VAL A C 1
ATOM 639 O O . VAL A 1 87 ? 0.766 -10.712 5.765 1.00 91.25 87 VAL A O 1
ATOM 642 N N . THR A 1 88 ? -0.981 -11.039 4.386 1.00 90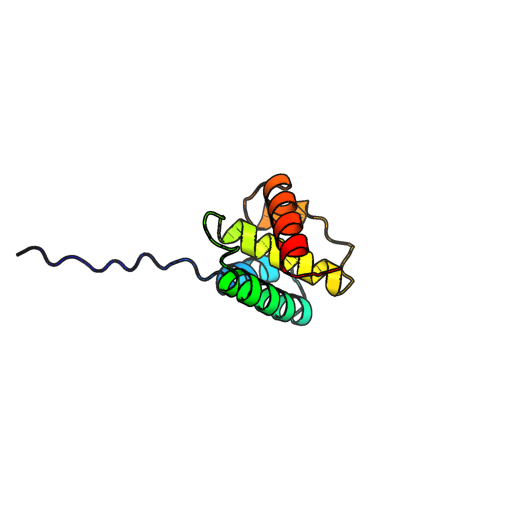.38 88 THR A N 1
ATOM 643 C CA . THR A 1 88 ? -0.318 -10.496 3.190 1.00 90.38 88 THR A CA 1
ATOM 644 C C . THR A 1 88 ? 0.013 -9.018 3.380 1.00 90.38 88 THR A C 1
ATOM 646 O O . THR A 1 88 ? 1.160 -8.625 3.167 1.00 90.38 88 THR A O 1
ATOM 649 N N . ILE A 1 89 ? -0.952 -8.210 3.837 1.00 91.25 89 ILE A N 1
ATOM 650 C CA . ILE A 1 89 ? -0.731 -6.781 4.115 1.00 91.25 89 ILE A CA 1
ATOM 651 C C . ILE A 1 89 ? 0.372 -6.606 5.156 1.00 91.25 89 ILE A C 1
ATOM 653 O O . ILE A 1 89 ? 1.323 -5.858 4.941 1.00 91.25 89 ILE A O 1
ATOM 657 N N . ARG A 1 90 ? 0.309 -7.361 6.254 1.00 89.50 90 ARG A N 1
ATOM 658 C CA . ARG A 1 90 ? 1.283 -7.280 7.345 1.00 89.50 90 ARG A CA 1
ATOM 659 C C . ARG A 1 90 ? 2.709 -7.580 6.888 1.00 89.50 90 ARG A C 1
ATOM 661 O O . ARG A 1 90 ? 3.626 -6.839 7.241 1.00 89.50 90 ARG A O 1
ATOM 668 N N . ASN A 1 91 ? 2.902 -8.634 6.094 1.00 90.75 91 ASN A N 1
ATOM 669 C CA . ASN A 1 91 ? 4.219 -9.011 5.577 1.00 90.75 91 ASN A CA 1
ATOM 670 C C . ASN A 1 91 ? 4.780 -7.951 4.624 1.00 90.75 91 ASN A C 1
ATOM 672 O O . ASN A 1 91 ? 5.950 -7.580 4.732 1.00 90.75 91 ASN A O 1
ATOM 676 N N . ILE A 1 92 ? 3.945 -7.418 3.730 1.00 89.94 92 ILE A N 1
ATOM 677 C CA . ILE A 1 92 ? 4.364 -6.369 2.799 1.00 89.94 92 ILE A CA 1
ATOM 678 C C . ILE A 1 92 ? 4.664 -5.070 3.552 1.00 89.94 92 ILE A C 1
ATOM 680 O O . ILE A 1 92 ? 5.682 -4.449 3.273 1.00 89.94 92 ILE A O 1
ATOM 684 N N . CYS A 1 93 ? 3.854 -4.675 4.537 1.00 89.38 93 CYS A N 1
ATOM 685 C CA . CYS A 1 93 ? 4.111 -3.494 5.362 1.00 89.38 93 CYS A CA 1
ATOM 686 C C . CYS A 1 93 ? 5.414 -3.603 6.157 1.00 89.38 93 CYS A C 1
ATOM 688 O O . CYS A 1 93 ? 6.164 -2.631 6.206 1.00 89.38 93 CYS A O 1
ATOM 690 N N . LYS A 1 94 ? 5.708 -4.769 6.751 1.00 88.00 94 LYS A N 1
ATOM 691 C CA . LYS A 1 94 ? 6.998 -5.020 7.416 1.00 88.00 94 LYS A CA 1
ATOM 692 C C . LYS A 1 94 ? 8.157 -4.862 6.436 1.00 88.00 94 LYS A C 1
ATOM 694 O O . LYS A 1 94 ? 9.107 -4.147 6.723 1.00 88.00 94 LYS A O 1
ATOM 699 N N . ASN A 1 95 ? 8.046 -5.469 5.256 1.00 88.12 95 ASN A N 1
ATOM 700 C CA . ASN A 1 95 ? 9.074 -5.359 4.228 1.00 88.12 95 ASN A CA 1
ATOM 701 C C . ASN A 1 95 ? 9.249 -3.904 3.746 1.00 88.12 95 ASN A C 1
ATOM 703 O O . ASN A 1 95 ? 10.369 -3.415 3.687 1.00 88.12 95 ASN A O 1
ATOM 707 N N . LEU A 1 96 ? 8.156 -3.180 3.488 1.00 87.00 96 LEU A N 1
ATOM 708 C CA . LEU A 1 96 ? 8.196 -1.766 3.108 1.00 87.00 96 LEU A CA 1
ATOM 709 C C . LEU A 1 96 ? 8.873 -0.909 4.183 1.00 87.00 96 LEU A C 1
ATOM 711 O O . LEU A 1 96 ? 9.748 -0.124 3.847 1.00 87.00 96 LEU A O 1
ATOM 715 N N . ARG A 1 97 ? 8.513 -1.068 5.462 1.00 85.50 97 ARG A N 1
ATOM 716 C CA . ARG A 1 97 ? 9.129 -0.301 6.558 1.00 85.50 97 ARG A CA 1
ATOM 717 C C . ARG A 1 97 ? 10.632 -0.534 6.658 1.00 85.50 97 ARG A C 1
ATOM 719 O O . ARG A 1 97 ? 11.369 0.438 6.735 1.00 85.50 97 ARG A O 1
ATOM 726 N N . ASN A 1 98 ? 11.064 -1.792 6.578 1.00 84.25 98 ASN A N 1
ATOM 727 C CA . ASN A 1 98 ? 12.478 -2.152 6.678 1.00 84.25 98 ASN A CA 1
ATOM 728 C C . ASN A 1 98 ? 13.325 -1.586 5.530 1.00 84.25 98 ASN A C 1
ATOM 730 O O . ASN A 1 98 ? 14.506 -1.336 5.718 1.00 84.25 98 ASN A O 1
ATOM 734 N N . HIS A 1 99 ? 12.747 -1.421 4.337 1.00 78.62 99 HIS A N 1
ATOM 735 C CA . HIS A 1 99 ? 13.487 -0.962 3.158 1.00 78.62 99 HIS A CA 1
ATOM 736 C C . HIS A 1 99 ? 13.341 0.533 2.859 1.00 78.62 99 HIS A C 1
ATOM 738 O O . HIS A 1 99 ? 14.123 1.072 2.082 1.00 78.62 99 HIS A O 1
ATOM 744 N N . LEU A 1 100 ? 12.323 1.195 3.411 1.00 73.19 100 LEU A N 1
ATOM 745 C CA . LEU A 1 100 ? 12.071 2.624 3.200 1.00 73.19 100 LEU A CA 1
ATOM 746 C C . LEU A 1 100 ? 12.538 3.490 4.379 1.00 73.19 100 LEU A C 1
ATOM 748 O O . LEU A 1 100 ? 12.231 4.680 4.372 1.00 73.19 100 LEU A O 1
ATOM 752 N N . ASP A 1 101 ? 13.223 2.907 5.374 1.00 64.06 101 ASP A N 1
ATOM 753 C CA . ASP A 1 101 ? 13.669 3.580 6.609 1.00 64.06 101 ASP A CA 1
ATOM 754 C C . ASP A 1 101 ? 12.567 4.440 7.249 1.00 64.06 101 ASP A C 1
ATOM 756 O O . ASP A 1 101 ? 12.798 5.512 7.806 1.00 64.06 101 ASP A O 1
ATOM 760 N N . LEU A 1 102 ? 11.320 3.967 7.161 1.00 59.78 102 LEU A N 1
ATOM 761 C CA . LEU A 1 102 ? 10.178 4.588 7.831 1.00 59.78 102 LEU A CA 1
ATOM 762 C C . LEU A 1 102 ? 10.236 4.190 9.311 1.00 59.78 102 LEU A C 1
ATOM 764 O O . LEU A 1 102 ? 9.468 3.330 9.753 1.00 59.78 102 LEU A O 1
ATOM 768 N N . SER A 1 103 ? 11.219 4.768 10.000 1.00 40.16 103 SER A N 1
ATOM 769 C CA . SER A 1 103 ? 11.498 4.672 11.433 1.00 40.16 103 SER A CA 1
ATOM 770 C C . SER A 1 103 ? 10.801 5.783 12.209 1.00 40.16 103 SER A C 1
ATOM 772 O O . SER A 1 103 ? 10.617 6.889 11.648 1.00 40.16 103 SER A O 1
#

Solvent-accessible surface area (backbone atoms only — not comparable to full-atom values): 5865 Å² total; per-residue (Å²): 134,84,78,80,77,83,73,72,69,74,74,73,51,48,64,57,42,33,52,51,46,36,58,77,69,69,54,56,68,69,36,52,55,48,13,48,54,50,45,53,50,34,52,74,69,56,66,51,66,98,52,56,51,41,46,51,20,32,22,28,39,51,53,24,27,50,77,72,68,47,72,88,65,56,66,57,60,40,15,59,68,45,75,44,52,47,68,56,31,52,54,49,39,52,52,48,36,73,73,65,69,69,121

Foldseek 3Di:
DDDPPPPPVPPPPLLVLLVQLCVVVVHDPQLSVQLVVLLVVCVVVVVCPPADSLLSSLLSSVVSCVVVVVPVDDLCSSCVSSVHDSVSSVVSNVVSCVVVVVD

Secondary structure (DSSP, 8-state):
-------------HHHHHHHHHHHTT--HHHHHHHHHHHHHHHHTTTTTTS-HHHHHHHHHHHHHHHTT-TTS-HHHHHHHHTS-HHHHHHHHHHHHHHTT--

Mean predicted aligned error: 7.35 Å

Radius of gyration: 14.66 Å; Cα contacts (8 Å, |Δi|>4): 109; chains: 1; bounding box: 28×30×54 Å

pLDDT: mean 82.05, std 15.84, range [35.69, 93.75]

Nearest PDB structures (foldseek):
  5wh1-assembly1_A  TM=9.005E-01  e=3.663E-04  Homo sapiens
  8wak-assembly1_R  TM=9.399E-01  e=1.015E-03  Homo sapiens
  5iy7-assembly1_M  TM=9.485E-01  e=2.811E-03  Homo sapiens
  7zx7-assembly1_M  TM=9.048E-01  e=2.149E-03  Homo sapiens
  3g33-assembly1_D  TM=8.708E-01  e=1.078E-01  Homo sapiens